Protein 5DMA (pdb70)

Secondary structure (DSSP, 8-state):
---TT-EEEETTTEEEEEEEEES-GGG-EEEEEETTTTEEEEEESTT-SEEE-

GO terms:
  GO:0016887 ATP hydrolysis activity (F, EXP)
  GO:0043138 3'-5' DNA helicase activity (F, EXP)

B-factor: mean 16.47, std 8.65, range [6.09, 50.74]

Structure (mmCIF, N/CA/C/O backbone):
data_5DMA
#
_entry.id   5DMA
#
_cell.length_a   50.485
_cell.length_b   50.485
_cell.length_c   40.212
_cell.angle_alpha   90.000
_cell.angle_beta   90.000
_cell.angle_gamma   120.000
#
_symmetry.space_group_name_H-M   'P 32 2 1'
#
loop_
_entity.id
_entity.type
_entity.pdbx_description
1 polymer 'ATP-dependent DNA helicase PcrA'
2 water water
#
loop_
_atom_site.group_PDB
_atom_site.id
_atom_site.type_symbol
_atom_site.label_atom_id
_atom_site.label_alt_id
_atom_site.label_comp_id
_atom_site.label_asym_id
_atom_site.label_entity_id
_atom_site.label_seq_id
_atom_site.pdbx_PDB_ins_code
_atom_site.Cartn_x
_atom_site.Cartn_y
_atom_site.Cartn_z
_atom_site.occupancy
_atom_site.B_iso_or_equiv
_atom_site.auth_seq_id
_atom_site.auth_comp_id
_atom_site.auth_asym_id
_atom_site.auth_atom_id
_atom_site.pdbx_PDB_model_num
ATOM 1 N N . GLY A 1 4 ? 29.798 -1.964 22.667 1.00 29.23 672 GLY A N 1
ATOM 2 C CA . GLY A 1 4 ? 28.873 -0.914 22.272 1.00 25.41 672 GLY A CA 1
ATOM 3 C C . GLY A 1 4 ? 28.280 -1.111 20.880 1.00 20.78 672 GLY A C 1
ATOM 4 O O . GLY A 1 4 ? 27.786 -2.189 20.529 1.00 22.85 672 GLY A O 1
ATOM 5 N N . TRP A 1 5 ? 28.337 -0.061 20.072 1.00 15.96 673 TRP A N 1
ATOM 6 C CA . TRP A 1 5 ? 27.765 -0.107 18.732 1.00 12.97 673 TRP A CA 1
ATOM 7 C C . TRP A 1 5 ? 28.611 -0.940 17.770 1.00 11.49 673 TRP A C 1
ATOM 8 O O . TRP A 1 5 ? 29.835 -0.965 17.865 1.00 12.87 673 TRP A O 1
ATOM 19 N N . LYS A 1 6 ? 27.938 -1.598 16.829 1.00 10.81 674 LYS A N 1
ATOM 20 C CA . LYS A 1 6 ? 28.588 -2.451 15.841 1.00 10.69 674 LYS A CA 1
ATOM 21 C C . LYS A 1 6 ? 28.063 -2.137 14.454 1.00 8.16 674 LYS A C 1
ATOM 22 O O . LYS A 1 6 ? 26.900 -1.795 14.289 1.00 8.66 674 LYS A O 1
ATOM 28 N N . VAL A 1 7 ? 28.924 -2.268 13.460 1.00 7.89 675 VAL A N 1
ATOM 29 C CA . VAL A 1 7 ? 28.484 -2.204 12.077 1.00 8.08 675 VAL A CA 1
ATOM 30 C C . VAL A 1 7 ? 27.299 -3.157 11.845 1.00 9.24 675 VAL A C 1
ATOM 31 O O . VAL A 1 7 ? 27.296 -4.299 12.311 1.00 7.76 675 VAL A O 1
ATOM 35 N N . GLY A 1 8 ? 26.262 -2.660 11.183 1.00 8.04 676 GLY A N 1
ATOM 36 C CA . GLY A 1 8 ? 25.076 -3.455 10.921 1.00 8.00 676 GLY A CA 1
ATOM 37 C C . GLY A 1 8 ? 23.957 -3.236 11.922 1.00 9.25 676 GLY A C 1
ATOM 38 O O . GLY A 1 8 ? 22.807 -3.570 11.643 1.00 9.65 676 GLY A O 1
ATOM 39 N N . ASP A 1 9 ? 24.301 -2.698 13.092 1.00 8.10 677 ASP A N 1
ATOM 40 C CA . ASP A 1 9 ? 23.288 -2.308 14.072 1.00 8.41 677 ASP A CA 1
ATOM 41 C C . ASP A 1 9 ? 22.340 -1.281 13.474 1.00 8.62 677 ASP A C 1
ATOM 42 O O . ASP A 1 9 ? 22.744 -0.455 12.638 1.00 9.96 677 ASP A O 1
ATOM 47 N N . ARG A 1 10 ? 21.090 -1.289 13.927 1.00 8.69 678 ARG A N 1
ATOM 48 C CA . ARG A 1 10 ? 20.168 -0.246 13.505 1.00 9.73 678 ARG A CA 1
ATOM 49 C C . ARG A 1 10 ? 19.900 0.697 14.683 1.00 10.83 678 ARG A C 1
ATOM 50 O O . ARG A 1 10 ? 19.812 0.273 15.842 1.00 12.84 678 ARG A O 1
ATOM 58 N N . ALA A 1 11 ? 19.840 1.985 14.370 1.00 10.19 679 ALA A N 1
ATOM 59 C CA . ALA A 1 11 ? 19.695 3.029 15.377 1.00 10.00 679 ALA A CA 1
ATOM 60 C C . ALA A 1 11 ? 18.512 3.910 15.025 1.00 10.95 679 ALA A C 1
ATOM 61 O O . ALA A 1 11 ? 18.382 4.358 13.892 1.00 11.07 679 ALA A O 1
ATOM 63 N N . ASN A 1 12 ? 17.654 4.164 16.001 1.00 11.14 680 ASN A N 1
ATOM 64 C CA . ASN A 1 12 ? 16.557 5.094 15.820 1.00 10.22 680 ASN A CA 1
ATOM 65 C C . ASN A 1 12 ? 16.976 6.450 16.381 1.00 8.49 680 ASN A C 1
ATOM 66 O O . ASN A 1 12 ? 17.192 6.586 17.586 1.00 10.23 680 ASN A O 1
ATOM 71 N N . HIS A 1 13 ? 17.113 7.429 15.489 1.00 8.01 681 HIS A N 1
ATOM 72 C CA . HIS A 1 13 ? 17.622 8.762 15.805 1.00 8.35 681 HIS A CA 1
ATOM 73 C C . HIS A 1 13 ? 16.450 9.727 15.893 1.00 8.21 681 HIS A C 1
ATOM 74 O O . HIS A 1 13 ? 15.586 9.712 15.023 1.00 11.10 681 HIS A O 1
ATOM 81 N N . ARG A 1 14 ? 16.424 10.564 16.929 1.00 7.51 682 ARG A N 1
ATOM 82 C CA . ARG A 1 14 ? 15.310 11.485 17.146 1.00 8.83 682 ARG A CA 1
ATOM 83 C C . ARG A 1 14 ? 15.022 12.377 15.939 1.00 10.62 682 ARG A C 1
ATOM 84 O O . ARG A 1 14 ? 13.855 12.683 15.644 1.00 11.27 682 ARG A O 1
ATOM 92 N N . LYS A 1 15 ? 16.069 12.787 15.240 1.00 8.47 683 LYS A N 1
ATOM 93 C CA . LYS A 1 15 ? 15.922 13.682 14.096 1.00 8.85 683 LYS A CA 1
ATOM 94 C C . LYS A 1 15 ? 15.708 12.924 12.800 1.00 11.62 683 LYS A C 1
ATOM 95 O O . LYS A 1 15 ? 14.849 13.267 11.995 1.00 12.13 683 LYS A O 1
ATOM 101 N N . TRP A 1 16 ? 16.511 11.895 12.585 1.00 8.78 684 TRP A N 1
ATOM 102 C CA . TRP A 1 16 ? 16.608 11.288 11.255 1.00 10.26 684 TRP A CA 1
ATOM 103 C C . TRP A 1 16 ? 15.919 9.937 11.099 1.00 10.14 684 TRP A C 1
ATOM 104 O O . TRP A 1 16 ? 15.900 9.381 9.996 1.00 13.08 684 TRP A O 1
ATOM 115 N N . GLY A 1 17 ? 15.336 9.421 12.172 1.00 9.51 685 GLY A N 1
ATOM 116 C CA . GLY A 1 17 ? 14.642 8.149 12.107 1.00 9.10 685 GLY A CA 1
ATOM 117 C C . GLY A 1 17 ? 15.585 6.961 12.177 1.00 9.70 685 GLY A C 1
ATOM 118 O O . GLY A 1 17 ? 16.645 7.031 12.795 1.00 9.47 685 GLY A O 1
ATOM 119 N N . ILE A 1 18 ? 15.200 5.864 11.543 1.00 10.89 686 ILE A N 1
ATOM 120 C CA . ILE A 1 18 ? 15.980 4.640 11.673 1.00 9.83 686 ILE A CA 1
ATOM 121 C C . ILE A 1 18 ? 17.026 4.534 10.574 1.00 8.13 686 ILE A C 1
ATOM 122 O O . ILE A 1 18 ? 16.722 4.707 9.391 1.00 11.33 686 ILE A O 1
ATOM 127 N N . GLY A 1 19 ? 18.265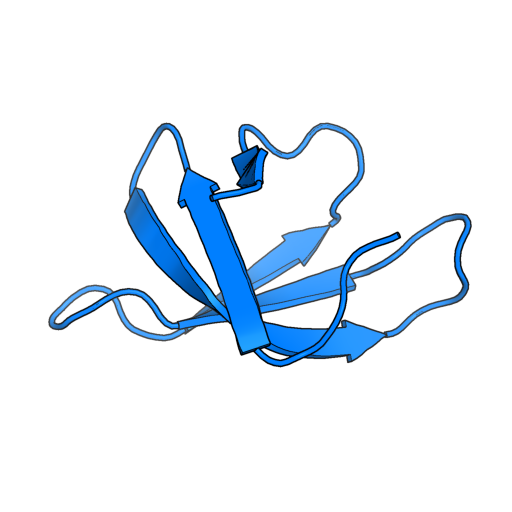 4.264 10.968 1.00 7.98 687 GLY A N 1
ATOM 128 C CA . GLY A 1 19 ? 19.338 4.072 10.008 1.00 7.73 687 GLY A CA 1
ATOM 129 C C . GLY A 1 19 ? 20.225 2.918 10.426 1.00 7.79 687 GLY A C 1
ATOM 130 O O . GLY A 1 19 ? 20.053 2.370 11.499 1.00 9.07 687 GLY A O 1
ATOM 131 N N . THR A 1 20 ? 21.177 2.573 9.569 1.00 6.74 688 THR A N 1
ATOM 132 C CA . THR A 1 20 ? 22.056 1.429 9.796 1.00 8.01 688 THR A CA 1
ATOM 133 C C . THR A 1 20 ? 23.489 1.906 10.003 1.00 6.47 688 THR A C 1
ATOM 134 O O . THR A 1 20 ? 24.000 2.698 9.206 1.00 7.94 688 THR A O 1
ATOM 138 N N . VAL A 1 21 ? 24.128 1.431 11.068 1.00 7.17 689 VAL A N 1
ATOM 139 C CA . VAL A 1 21 ? 25.515 1.771 11.330 1.00 7.59 689 VAL A CA 1
ATOM 140 C C . VAL A 1 21 ? 26.432 1.181 10.257 1.00 8.02 689 VAL A C 1
ATOM 141 O O . VAL A 1 21 ? 26.449 -0.038 10.046 1.00 6.63 689 VAL A O 1
ATOM 145 N N . VAL A 1 22 ? 27.186 2.036 9.568 1.00 6.55 690 VAL A N 1
ATOM 146 C CA . VAL A 1 22 ? 28.121 1.552 8.536 1.00 8.18 690 VAL A CA 1
ATOM 147 C C . VAL A 1 22 ? 29.602 1.656 8.930 1.00 10.41 690 VAL A C 1
ATOM 148 O O . VAL A 1 22 ? 30.444 1.038 8.288 1.00 13.19 690 VAL A O 1
ATOM 152 N N . SER A 1 23 ? 29.911 2.418 9.985 1.00 9.89 691 SER A N 1
ATOM 153 C CA . SER A 1 23 ? 31.286 2.535 10.486 1.00 11.01 691 SER A CA 1
ATOM 154 C C . SER A 1 23 ? 31.230 2.775 11.972 1.00 10.42 691 SER A C 1
ATOM 155 O O . SER A 1 23 ? 30.332 3.469 12.450 1.00 10.27 691 SER A O 1
ATOM 158 N N . VAL A 1 24 ? 32.202 2.220 12.691 1.00 11.60 692 VAL A N 1
ATOM 159 C CA . VAL A 1 24 ? 32.380 2.525 14.103 1.00 12.77 692 VAL A CA 1
ATOM 160 C C . VAL A 1 24 ? 33.860 2.788 14.304 1.00 17.98 692 VAL A C 1
ATOM 161 O O . VAL A 1 24 ? 34.675 1.969 13.916 1.00 17.33 692 VAL A O 1
ATOM 165 N N . ARG A 1 25 ? 34.178 3.903 14.912 1.00 17.31 693 ARG A N 1
ATOM 166 C CA . ARG A 1 25 ? 35.573 4.114 15.331 1.00 24.26 693 ARG A CA 1
ATOM 167 C C . ARG A 1 25 ? 35.784 4.976 16.535 1.00 27.25 693 ARG A C 1
ATOM 168 O O . ARG A 1 25 ? 34.874 5.250 17.221 1.00 22.86 693 ARG A O 1
ATOM 176 N N . GLY A 1 26 ? 37.058 5.309 16.789 1.00 30.02 694 GLY A N 1
ATOM 177 C CA . GLY A 1 26 ? 37.442 5.766 18.107 1.00 31.82 694 GLY A CA 1
ATOM 178 C C . GLY A 1 26 ? 37.434 4.566 19.030 1.00 30.85 694 GLY A C 1
ATOM 179 O O . GLY A 1 26 ? 36.952 3.494 18.659 1.00 32.65 694 GLY A O 1
ATOM 180 N N . GLY A 1 27 ? 37.977 4.724 20.230 1.00 34.13 695 GLY A N 1
ATOM 181 C CA . GLY A 1 27 ? 37.917 3.653 21.209 1.00 33.68 695 GLY A CA 1
ATOM 182 C C . GLY A 1 27 ? 36.509 3.485 21.740 1.00 32.81 695 GLY A C 1
ATOM 183 O O . GLY A 1 27 ? 35.640 4.313 21.459 1.00 30.12 695 GLY A O 1
ATOM 184 N N . GLY A 1 28 ? 36.283 2.434 22.523 1.00 31.63 696 GLY A N 1
ATOM 185 C CA . GLY A 1 28 ? 34.969 2.162 23.082 1.00 29.23 696 GLY A CA 1
ATOM 186 C C . GLY A 1 28 ? 34.429 3.260 23.987 1.00 31.63 696 GLY A C 1
ATOM 187 O O . GLY A 1 28 ? 33.217 3.358 24.196 1.00 33.53 696 GLY A O 1
ATOM 188 N N . ASP A 1 29 ? 35.316 4.100 24.518 1.00 33.56 697 ASP A N 1
ATOM 189 C CA . ASP A 1 29 ? 34.894 5.172 25.431 1.00 32.18 697 ASP A CA 1
ATOM 190 C C . ASP A 1 29 ? 34.473 6.449 24.698 1.00 25.07 697 ASP A C 1
ATOM 191 O O . ASP A 1 29 ? 33.921 7.370 25.292 1.00 22.78 697 ASP A O 1
ATOM 196 N N . ASP A 1 30 ? 34.744 6.511 23.404 1.00 24.38 698 ASP A N 1
ATOM 197 C CA . ASP A 1 30 ? 34.368 7.682 22.630 1.00 23.67 698 ASP A CA 1
ATOM 198 C C . ASP A 1 30 ? 34.092 7.253 21.198 1.00 22.57 698 ASP A C 1
ATOM 199 O O . ASP A 1 30 ? 34.712 7.767 20.259 1.00 19.96 698 ASP A O 1
ATOM 204 N N . GLN A 1 31 ? 33.155 6.314 21.044 1.00 23.75 699 GLN A N 1
ATOM 205 C CA . GLN A 1 31 ? 32.801 5.803 19.723 1.00 15.65 699 GLN A CA 1
ATOM 206 C C . GLN A 1 31 ? 32.229 6.904 18.847 1.00 16.34 699 GLN A C 1
ATOM 207 O O . GLN A 1 31 ? 31.422 7.731 19.290 1.00 15.69 699 GLN A O 1
ATOM 213 N N . GLU A 1 32 ? 32.676 6.907 17.603 1.00 13.81 700 GLU A N 1
ATOM 214 C CA . GLU A 1 32 ? 32.124 7.765 16.578 1.00 12.68 700 GLU A CA 1
ATOM 215 C C . GLU A 1 32 ? 31.429 6.849 15.581 1.00 14.18 700 GLU A C 1
ATOM 216 O O . GLU A 1 32 ? 32.001 5.848 15.159 1.00 16.66 700 GLU A O 1
ATOM 222 N N . LEU A 1 33 ? 30.185 7.168 15.241 1.00 9.17 701 LEU A N 1
ATOM 223 C CA . LEU A 1 33 ? 29.384 6.320 14.351 1.00 8.84 701 LEU A CA 1
ATOM 224 C C . LEU A 1 33 ? 29.130 6.993 13.022 1.00 9.14 701 LEU A C 1
ATOM 225 O O . LEU A 1 33 ? 28.877 8.198 12.979 1.00 10.28 701 LE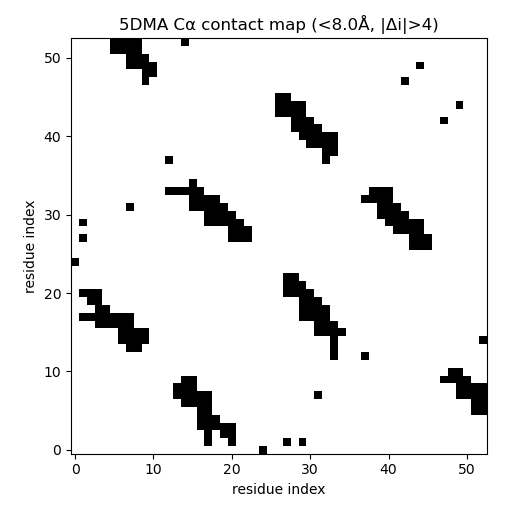U A O 1
ATOM 230 N N . ASP A 1 34 ? 29.203 6.225 11.940 1.00 8.91 702 ASP A N 1
ATOM 231 C CA . ASP A 1 34 ? 28.591 6.638 10.678 1.00 9.83 702 ASP A CA 1
ATOM 232 C C . ASP A 1 34 ? 27.296 5.865 10.532 1.00 8.86 702 ASP A C 1
ATOM 233 O O . ASP A 1 34 ? 27.318 4.632 10.540 1.00 9.03 702 ASP A O 1
ATOM 238 N N . ILE A 1 35 ? 26.178 6.573 10.417 1.00 7.19 703 ILE A N 1
ATOM 239 C CA . ILE A 1 35 ? 24.887 5.922 10.309 1.00 7.41 703 ILE A CA 1
ATOM 240 C C . ILE A 1 35 ? 24.251 6.300 8.992 1.00 7.84 703 ILE A C 1
ATOM 241 O O . ILE A 1 35 ? 24.114 7.487 8.681 1.00 7.25 703 ILE A O 1
ATOM 246 N N . ALA A 1 36 ? 23.892 5.289 8.200 1.00 7.71 704 ALA A N 1
ATOM 247 C CA . ALA A 1 36 ? 23.262 5.522 6.909 1.00 8.26 704 ALA A CA 1
ATOM 248 C C . ALA A 1 36 ? 21.757 5.538 7.075 1.00 9.17 704 ALA A C 1
ATOM 249 O O . ALA A 1 36 ? 21.142 4.513 7.383 1.00 8.71 704 ALA A O 1
ATOM 251 N N . PHE A 1 37 ? 21.159 6.703 6.864 1.00 9.50 705 PHE A N 1
ATOM 252 C CA . PHE A 1 37 ? 19.701 6.834 6.875 1.00 11.03 705 PHE A CA 1
ATOM 253 C C . PHE A 1 37 ? 19.183 6.760 5.444 1.00 12.99 705 PHE A C 1
ATOM 254 O O . PHE A 1 37 ? 19.878 7.153 4.505 1.00 14.01 705 PHE A O 1
ATOM 262 N N . PRO A 1 38 ? 17.972 6.228 5.262 1.00 16.88 706 PRO A N 1
ATOM 263 C CA . PRO A 1 38 ? 17.443 6.106 3.901 1.00 17.22 706 PRO A CA 1
ATOM 264 C C . PRO A 1 38 ? 17.365 7.447 3.177 1.00 17.39 706 PRO A C 1
ATOM 265 O O . PRO A 1 38 ? 17.314 8.510 3.797 1.00 15.53 706 PRO A O 1
ATOM 269 N N . SER A 1 39 ? 17.390 7.382 1.854 1.00 20.74 707 SER A N 1
ATOM 270 C CA . SER A 1 39 ? 17.270 8.564 1.016 1.00 18.55 707 SER A CA 1
ATOM 271 C C . SER A 1 39 ? 16.092 9.435 1.446 1.00 16.80 707 SER A C 1
ATOM 272 O O . SER A 1 39 ? 15.027 8.916 1.778 1.00 20.09 707 SER A O 1
ATOM 275 N N . PRO A 1 40 ? 16.265 10.765 1.421 1.00 13.91 708 PRO A N 1
ATOM 276 C CA . PRO A 1 40 ? 17.443 11.492 0.950 1.00 13.60 708 PRO A CA 1
ATOM 277 C C . PRO A 1 40 ? 18.428 11.901 2.043 1.00 13.11 708 PRO A C 1
ATOM 278 O O . PRO A 1 40 ? 19.242 12.784 1.789 1.00 14.15 708 PRO A O 1
ATOM 282 N N . ILE A 1 41 ? 18.364 11.302 3.228 1.00 12.20 709 ILE A N 1
ATOM 283 C CA . ILE A 1 41 ? 19.186 11.803 4.330 1.00 11.18 709 ILE A CA 1
ATOM 284 C C . 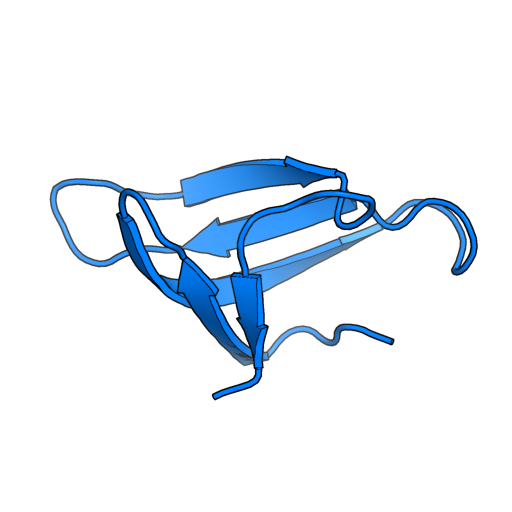ILE A 1 41 ? 20.661 11.419 4.171 1.00 11.04 709 ILE A C 1
ATOM 285 O O . ILE A 1 41 ? 21.548 12.251 4.361 1.00 12.46 709 ILE A O 1
ATOM 290 N N . GLY A 1 42 ? 20.921 10.167 3.815 1.00 11.77 710 GLY A N 1
ATOM 291 C CA . GLY A 1 42 ? 22.287 9.732 3.606 1.00 10.04 710 GLY A CA 1
ATOM 292 C C . GLY A 1 42 ? 23.002 9.422 4.904 1.00 9.11 710 GLY A C 1
ATOM 293 O O . GLY A 1 42 ? 22.355 9.174 5.931 1.00 9.19 710 GLY A O 1
ATOM 294 N N . ILE A 1 43 ? 24.332 9.429 4.851 1.00 8.24 711 ILE A N 1
ATOM 295 C CA . ILE A 1 43 ? 25.168 9.049 5.991 1.00 7.71 711 ILE A CA 1
ATOM 296 C C . ILE A 1 43 ? 25.484 10.255 6.873 1.00 8.48 711 ILE A C 1
ATOM 297 O O . ILE A 1 43 ? 25.885 11.331 6.374 1.00 9.77 711 ILE A O 1
ATOM 302 N N . LYS A 1 44 ? 25.281 10.080 8.173 1.00 7.28 712 LYS A N 1
ATOM 303 C CA . LYS A 1 44 ? 25.648 11.088 9.159 1.00 8.23 712 LYS A CA 1
ATOM 304 C C . LYS A 1 44 ? 26.708 10.549 10.095 1.00 8.69 712 LYS A C 1
ATOM 305 O O . LYS A 1 44 ? 26.649 9.383 10.517 1.00 9.97 712 LYS A O 1
ATOM 311 N N . ARG A 1 45 ? 27.673 11.400 10.426 1.00 7.55 713 ARG A N 1
ATOM 312 C CA . ARG A 1 45 ? 28.754 11.033 11.339 1.00 9.61 713 ARG A CA 1
ATOM 313 C C . ARG A 1 45 ? 28.555 11.764 12.651 1.00 10.76 713 ARG A C 1
ATOM 314 O O . ARG A 1 45 ? 28.397 12.989 12.661 1.00 12.33 713 ARG A O 1
ATOM 322 N N . LEU A 1 46 ? 28.538 11.010 13.743 1.00 9.28 714 LEU A N 1
ATOM 323 C CA . LEU A 1 46 ? 28.214 11.588 15.048 1.00 10.86 714 LEU A CA 1
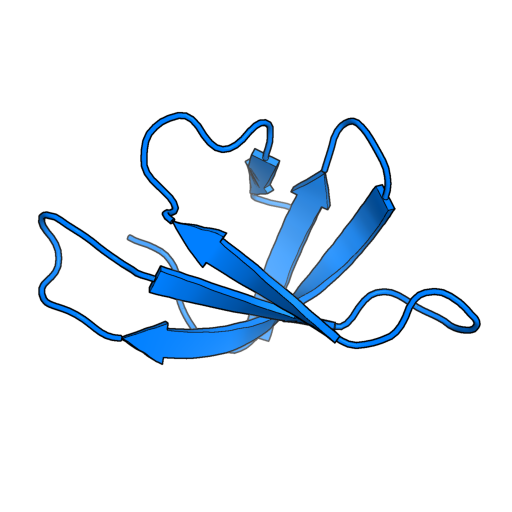ATOM 324 C C . LEU A 1 46 ? 28.858 10.820 16.193 1.00 12.83 714 LEU A C 1
ATOM 325 O O . LEU A 1 46 ? 29.122 9.622 16.095 1.00 12.35 714 LEU A O 1
ATOM 330 N N . LEU A 1 47 ? 29.115 11.516 17.289 1.00 11.68 715 LEU A N 1
ATOM 331 C CA . LEU A 1 47 ? 29.628 10.839 18.463 1.00 12.38 715 LEU A CA 1
ATOM 332 C C . LEU A 1 47 ? 28.492 10.097 19.138 1.00 11.69 715 LEU A C 1
ATOM 333 O O . LEU A 1 47 ? 27.401 10.640 19.296 1.00 12.59 715 LEU A O 1
ATOM 338 N N . ALA A 1 48 ? 28.739 8.854 19.545 1.00 10.65 716 ALA A N 1
ATOM 339 C CA . ALA A 1 48 ? 27.703 8.064 20.194 1.00 10.60 716 ALA A CA 1
ATOM 340 C C . ALA A 1 48 ? 27.317 8.632 21.556 1.00 10.54 716 ALA A C 1
ATOM 341 O O . ALA A 1 48 ? 26.171 8.527 21.972 1.00 11.87 716 ALA A O 1
ATOM 343 N N . LYS A 1 49 ? 28.273 9.256 22.231 1.00 13.18 717 LYS A N 1
ATOM 344 C CA . LYS A 1 49 ? 27.965 9.800 23.544 1.00 14.06 717 LYS A CA 1
ATOM 345 C C . LYS A 1 49 ? 27.018 10.993 23.366 1.00 13.78 717 LYS A C 1
ATOM 346 O O . LYS A 1 49 ? 27.242 11.911 22.555 1.00 16.79 717 LYS A O 1
ATOM 352 N N . PHE A 1 50 ? 25.935 10.921 24.106 1.00 16.35 718 PHE A N 1
ATOM 353 C CA . PHE A 1 50 ? 24.876 11.924 24.073 1.00 13.11 718 PHE A CA 1
ATOM 354 C C . PHE A 1 50 ? 24.163 12.002 22.728 1.00 13.97 718 PHE A C 1
ATOM 355 O O . PHE A 1 50 ? 23.438 12.959 22.485 1.00 11.21 718 PHE A O 1
ATOM 363 N N . ALA A 1 51 ? 24.351 11.019 21.852 1.00 12.00 719 ALA A N 1
ATOM 364 C CA . ALA A 1 51 ? 23.568 11.001 20.614 1.00 11.67 719 ALA A CA 1
ATOM 365 C C . ALA A 1 51 ? 22.132 10.598 20.940 1.00 9.49 719 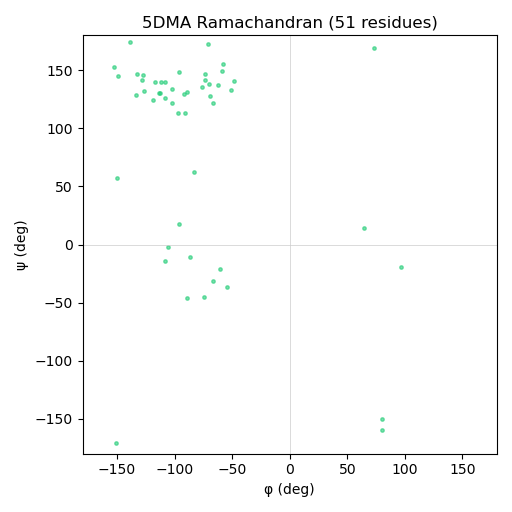ALA A C 1
ATOM 366 O O . ALA A 1 51 ? 21.903 9.729 21.783 1.00 11.26 719 ALA A O 1
ATOM 368 N N . PRO A 1 52 ? 21.149 11.227 20.275 1.00 7.83 720 PRO A N 1
ATOM 369 C CA . PRO A 1 52 ? 19.754 10.883 20.564 1.00 8.50 720 PRO A CA 1
ATOM 370 C C . PRO A 1 52 ? 19.348 9.636 19.782 1.00 10.15 720 PRO A C 1
ATOM 371 O O . PRO A 1 52 ? 18.476 9.703 18.913 1.00 8.79 720 PRO A O 1
ATOM 375 N N . ILE A 1 53 ? 20.018 8.522 20.077 1.00 11.06 721 ILE A N 1
ATOM 376 C CA . ILE A 1 53 ? 19.804 7.267 19.363 1.00 9.96 721 ILE A CA 1
ATOM 377 C C . ILE A 1 53 ? 19.521 6.123 20.325 1.00 11.22 721 ILE A C 1
ATOM 378 O O . ILE A 1 53 ? 20.045 6.078 21.445 1.00 12.42 721 ILE A O 1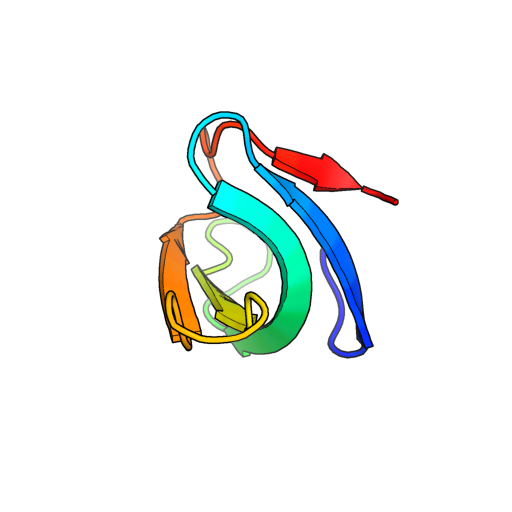
ATOM 383 N N . GLU A 1 54 ? 18.679 5.205 19.874 1.00 11.13 722 GLU A N 1
ATOM 384 C CA . GLU A 1 54 ? 18.413 3.981 20.609 1.00 14.54 722 GLU A CA 1
ATOM 385 C C . GLU A 1 54 ? 18.606 2.811 19.653 1.00 13.83 722 GLU A C 1
ATOM 386 O O . GLU A 1 54 ? 18.244 2.896 18.485 1.00 12.33 722 GLU A O 1
ATOM 392 N N . LYS A 1 55 ? 19.175 1.720 20.146 1.00 13.89 723 LYS A N 1
ATOM 393 C CA . LYS A 1 55 ? 19.408 0.570 19.289 1.00 14.29 723 LYS A CA 1
ATOM 394 C C . LYS A 1 55 ? 18.102 -0.124 18.907 1.00 19.01 723 LYS A C 1
ATOM 395 O O . LYS A 1 55 ? 17.189 -0.288 19.734 1.00 20.98 723 LYS A O 1
ATOM 401 N N . VAL A 1 56 ? 18.052 -0.497 17.630 1.00 18.92 724 VAL A N 1
ATOM 402 C CA . VAL A 1 56 ? 16.945 -1.153 16.932 1.00 23.65 724 VAL A CA 1
ATOM 403 C C . VAL A 1 56 ? 15.771 -0.218 16.754 1.00 26.60 724 VAL A C 1
ATOM 404 O O . VAL A 1 56 ? 15.782 0.581 15.809 1.00 27.61 724 VAL A O 1
#

Sequence (53 aa):
GWKVGDRANHRKWGIGTVVSVRGGGDDQELDIAFPSPIGIKRLLAKFAPIEKV

Foldseek 3Di:
DDDFQWWKQAPPQGIWTWHDWDDDPVWIWTWTQGDPPPGTDIGTPVVGRIDTD

Radius of gyration: 9.87 Å; Cα contacts (8 Å, |Δi|>4): 114; chains: 1; bounding box: 23×17×24 Å

Solvent-accessible surface area: 3605 Å² total; per-residue (Å²): 88,33,130,100,48,30,123,0,71,11,209,156,64,30,79,2,52,1,64,27,43,81,54,53,74,148,63,25,50,0,9,0,30,7,93,106,131,62,31,110,68,152,28,78,21,106,197,21,72,29,130,98,117

InterPro domains:
  IPR000212 UvrD-like helicase [PTHR11070] (11-650)
  IPR005751 ATP-dependent DNA helicase PcrA [TIGR01073] (8-722)
  IPR013986 DExx box DNA helicase domain superfamily [G3DSA:1.10.10.160] (116-190)
  IPR014016 UvrD-like helicase, ATP-binding domain [PF00580] (12-275)
  IPR014016 UvrD-like helicase, ATP-binding domain [PS51198] (10-289)
  IPR014017 UvrD-like helicase, C-terminal [PF13361] (280-620)
  IPR014017 UvrD-like helicase, C-terminal [PS51217] (290-569)
  IPR027417 P-loop containing nucleoside triphosphate hydrolase [G3DSA:3.40.50.300] (12-277)
  IPR027417 P-loop containing nucleoside triphosphate hydrolase [G3DSA:3.40.50.300] (283-642)
  IPR027417 P-loop containing nucleoside triphosphate hydrolase [SSF52540] (1-647)

Nearest PDB structures (foldseek):
  5dma-assembly1_A  TM=1.019E+00  e=3.137E-09  Geobacillus stearothermophilus
  7egs-assembly1_B  TM=9.066E-01  e=1.332E-04  Escherichia coli K-12
  9dqs-assembly1_A  TM=9.382E-01  e=2.611E-04  Mycolicibacterium smegmatis MC2 155
  9dqs-assembly5_E  TM=9.291E-01  e=6.406E-04  Mycolicibacterium smegmatis MC2 155
  4kbm-assembly1_B  TM=7.670E-01  e=9.430E-02  Mycobacterium tuberculosis

Organism: Geobacillus stearothermophilus (NCBI:txid1422)

=== Feature glossary ===
The record interleaves many kinds of information about one protein. Here is each kind framed as the question it answers.

Q: What does the local fold look like, residue by residue?
A: The Foldseek 3Di string encodes local tertiary geometry as a 20-letter alphabet — one character per residue — derived from the relative positions of nearby Cα atoms. Unlike the amino-acid sequence, 3Di is a direct function of the 3D structure, so two proteins with the same fold have similar 3Di strings even at low sequence identity.

Q: Which residues are in helices, strands, or loops?
A: The SS8 string is DSSP's per-residue secondary-structure call. α-helix (H) means an i→i+4 H-bond ladder; β-strand (E) means the residue participates in a β-sheet; 3₁₀ (G) and π (I) are tighter and wider helices; T/S are turns/bends; '-' is loop.

Q: How big and how compact is the whole molecule?
A: Radius of gyration (Rg) is the root-mean-square distance of Cα atoms from their centroid — a single number for overall size and compactness. A globular domain of N residues has Rg ≈ 2.2·N^0.38 Å; an extended or disordered chain has a much larger Rg. The Cα contact count is the number of residue pairs whose Cα atoms are within 8 Å and are more than four positions apart in sequence — a standard proxy for tertiary packing density. The bounding box is the smallest axis-aligned box enclosing all Cα atoms.

Q: Where is each backbone atom in 3D?
A: Structure coordinates are given as an mmCIF _atom_site loop: one row per atom with element, residue name, chain id, sequence number, and x/y/z position in Å. Only the four main-chain atoms per residue are included here; side chains are omitted to keep the record compact.

Q: What is the amino-acid chain?
A: Primary structure: the covalent order of the twenty standard amino acids along the backbone. Two proteins with the same sequence will (almost always) fold to the same structure; two with 30% identity often share a fold but not the details.

Q: What if only a Cα trace is available?
A: Three-state secondary structure (P-SEA) collapses the eight DSSP classes into helix (a), strand (b), and coil (c). P-SEA assigns these from Cα geometry alone — distances and angles — without requiring backbone oxygens, so it works on any Cα trace.

Q: What family and function is it annotated with?
A: Database cross-references. InterPro integrates a dozen domain/family signature databases into unified entries with residue-range hits. GO terms attach function/process/location labels with evidence codes. CATH codes position the fold in a four-level structural taxonomy. Organism is the NCBI-taxonomy species na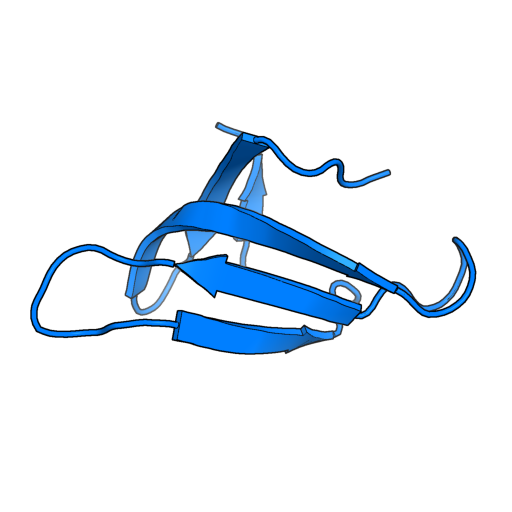me.

Q: How confident is the AlphaFold model at each residue?
A: pLDDT is the predicted lDDT-Cα score: AlphaFold's confidence that the local environment of each residue (all inter-atomic distances within 15 Å) is correctly placed. It is a per-residue number between 0 and 100, with higher meaning more reliable.

Q: How mobile is each atom in the crystal?
A: B-factor (Debye–Waller factor) reflects atomic displacement in the crystal lattice. It is an experimental observable (units Å²), not a prediction; low values mean the atom is pinned down, high values mean it moves or is heterogeneous across the crystal.

Q: Which residues are buried vs exposed?
A: SASA measures how much of the protein is reachable by solvent. It is computed by rolling a water-sized probe over the atomic surface and summing the exposed area (Å²). Per-residue SASA distinguishes core (buried, low SASA) from surface (exposed, high SASA) residues; total SASA is a whole-molecule size measure.

Q: What do the diagnostic plots show?
A: Plot images: a contact map (which residues are close in 3D, as an N×N binary image), a Ramachandran scatter (backbone torsion angles, revealing secondary-structure composition at a glance), and — for AlphaFold structures — a PAE heatmap (pairwise prediction confidence).

Q: What known structures does this most resemble?
A: The Foldseek neighbor list gives the closest experimentally determined structures in the PDB, ranked by structural alignment. TM-score near 1 means near-identical fold; near 0.3 means only rough topology match. This is how one finds what a novel AlphaFold prediction most resembles in the solved-structure universe.

Q: Are the domains correctly placed relative to each other?
A: Predicted aligned error is AlphaFold's pairwise confidence. Unlike pLDDT (per-residue), PAE is per-residue-pair and captures whether two parts of the structure are correctly placed relative to each other. Units are ångströms of expected positional error.

Q: What do the rendered images show?
A: Structure images are PyMOL renders from six orthogonal camera directions. Cartoon representation draws helices as coils and strands as arrows; sticks shows the backbone as bonds; surface shows the solvent-excluded envelope. Rainbow coloring maps sequence position to hue (blue→red, N→C); chain coloring assigns a distinct color per polypeptide.

Q: What are the backbone torsion angles?
A: φ (phi) and ψ (psi) are the two rotatable back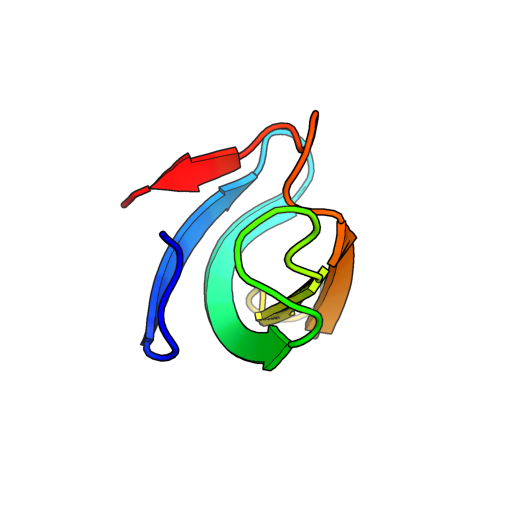bone dihedrals per residue: φ is the C(i-1)–N–Cα–C torsion, ψ is the N–Cα–C–N(i+1) torsion, both in degrees on (−180°, 180°]. α-helical residues cluster near (−60°, −45°); β-strand residues near (−120°, +130°). A Ramachandran plot is simply a scatter of (φ, ψ) for every residue.